Protein AF-A0A938EPE6-F1 (afdb_monomer_lite)

Structure (mmCIF, N/CA/C/O backbone):
data_AF-A0A938EPE6-F1
#
_entry.id   AF-A0A938EPE6-F1
#
loop_
_atom_site.group_PDB
_atom_site.id
_atom_site.type_symbol
_atom_site.label_atom_id
_atom_site.label_alt_id
_atom_site.label_comp_id
_atom_site.label_asym_id
_atom_site.label_entity_id
_atom_site.label_seq_id
_atom_site.pdbx_PDB_ins_code
_atom_site.Cartn_x
_atom_site.Cartn_y
_atom_site.Cartn_z
_atom_site.occupancy
_atom_site.B_iso_or_equiv
_atom_site.auth_seq_id
_atom_site.auth_comp_id
_atom_site.auth_asym_id
_atom_site.auth_atom_id
_atom_site.pdbx_PDB_model_num
ATOM 1 N N . MET A 1 1 ? -35.572 0.328 -29.259 1.00 46.75 1 MET A N 1
ATOM 2 C CA . MET A 1 1 ? -35.198 -0.939 -28.600 1.00 46.75 1 MET A CA 1
ATOM 3 C C . MET A 1 1 ? -33.693 -0.909 -28.392 1.00 46.75 1 MET A C 1
ATOM 5 O O . MET A 1 1 ? -32.983 -0.901 -29.385 1.00 46.75 1 MET A O 1
ATOM 9 N N . SER A 1 2 ? -33.223 -0.756 -27.150 1.00 54.56 2 SER A N 1
ATOM 10 C CA . SER A 1 2 ? -31.786 -0.747 -26.832 1.00 54.56 2 SER A CA 1
ATOM 11 C C . SER A 1 2 ? -31.334 -2.191 -26.647 1.00 54.56 2 SER A C 1
ATOM 13 O O . SER A 1 2 ? -31.893 -2.891 -25.804 1.00 54.56 2 SER A O 1
ATOM 15 N N . THR A 1 3 ? -30.396 -2.665 -27.459 1.00 63.31 3 THR A N 1
ATOM 16 C CA . THR A 1 3 ? -29.786 -3.984 -27.263 1.00 63.31 3 THR A CA 1
ATOM 17 C C . THR A 1 3 ? -28.907 -3.926 -26.013 1.00 63.31 3 THR A C 1
ATOM 19 O O . THR A 1 3 ? -28.060 -3.031 -25.937 1.00 63.31 3 THR A O 1
ATOM 22 N N . PRO A 1 4 ? -29.104 -4.813 -25.020 1.00 65.69 4 PRO A N 1
ATOM 23 C CA . PRO A 1 4 ? -28.239 -4.844 -23.850 1.00 65.69 4 PRO A CA 1
ATOM 24 C C . PRO A 1 4 ? -26.811 -5.139 -24.310 1.00 65.69 4 PRO A C 1
ATOM 26 O O . PRO A 1 4 ? -26.599 -6.015 -25.147 1.00 65.69 4 PRO A O 1
ATOM 29 N N . LEU A 1 5 ? -25.870 -4.334 -23.816 1.00 65.56 5 LEU A N 1
ATOM 30 C CA . LEU A 1 5 ? -24.447 -4.433 -24.115 1.00 65.56 5 LEU A CA 1
ATOM 31 C C . LEU A 1 5 ? -23.996 -5.877 -23.884 1.00 65.56 5 LEU A C 1
ATOM 33 O O . LEU A 1 5 ? -24.247 -6.433 -22.813 1.00 65.56 5 LEU A O 1
ATOM 37 N N . ASP A 1 6 ? -23.399 -6.453 -24.924 1.00 64.06 6 ASP A N 1
ATOM 38 C CA . ASP A 1 6 ? -22.796 -7.779 -24.933 1.00 64.06 6 ASP A CA 1
ATOM 39 C C . ASP A 1 6 ? -22.029 -8.001 -23.623 1.00 64.06 6 ASP A C 1
ATOM 41 O O . ASP A 1 6 ? -21.257 -7.140 -23.185 1.00 64.06 6 ASP A O 1
ATOM 45 N N . SER A 1 7 ? -22.336 -9.110 -22.949 1.00 63.41 7 SER A N 1
ATOM 46 C CA . SER A 1 7 ? -21.639 -9.580 -21.747 1.00 63.41 7 SER A CA 1
ATOM 47 C C . SER A 1 7 ? -20.135 -9.361 -21.904 1.00 63.41 7 SER A C 1
ATOM 49 O O . SER A 1 7 ? -19.637 -9.633 -22.995 1.00 63.41 7 SER A O 1
ATOM 51 N N . PRO A 1 8 ? -19.405 -8.884 -20.872 1.00 63.50 8 PRO A N 1
ATOM 52 C CA . PRO A 1 8 ? -17.982 -8.606 -21.019 1.00 63.50 8 PRO A CA 1
ATOM 53 C C . PRO A 1 8 ? -17.314 -9.861 -21.571 1.00 63.50 8 PRO A C 1
ATOM 55 O O . PRO A 1 8 ? -17.321 -10.895 -20.900 1.00 63.50 8 PRO A O 1
ATOM 58 N N . SER A 1 9 ? -16.823 -9.783 -22.813 1.00 63.22 9 SER A N 1
ATOM 59 C CA . SER A 1 9 ? -16.088 -10.877 -23.432 1.00 63.22 9 SER A CA 1
ATOM 60 C C . SER A 1 9 ? -14.942 -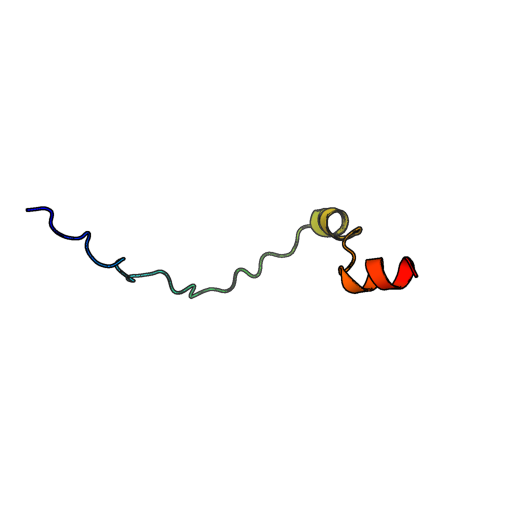11.211 -22.488 1.00 63.22 9 SER A C 1
ATOM 62 O O . SER A 1 9 ? -14.009 -10.429 -22.303 1.00 63.22 9 SER A O 1
ATOM 64 N N . LEU A 1 10 ? -15.055 -12.362 -21.827 1.00 61.72 10 LEU A N 1
ATOM 65 C CA . LEU A 1 10 ? -14.027 -12.912 -20.956 1.00 61.72 10 LEU A CA 1
ATOM 66 C C . LEU A 1 10 ? -12.945 -13.596 -21.810 1.00 61.7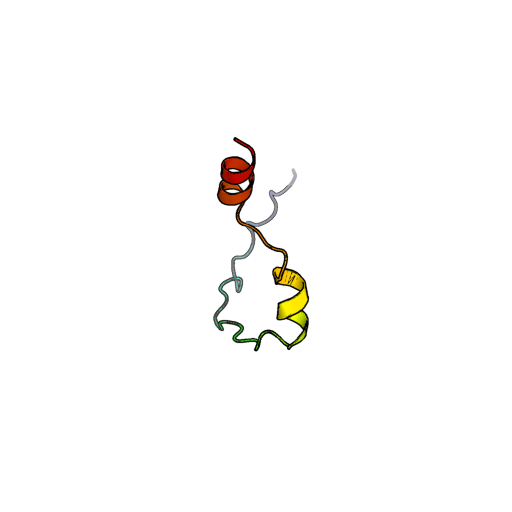2 10 LEU A C 1
ATOM 68 O O . LEU A 1 10 ? -12.376 -14.611 -21.421 1.00 61.72 10 LEU A O 1
ATOM 72 N N . GLU A 1 11 ? -12.672 -13.074 -23.004 1.00 65.31 11 GLU A N 1
ATOM 73 C CA . GLU A 1 11 ? -11.538 -13.485 -23.815 1.00 65.31 11 GLU A CA 1
ATOM 74 C C . GLU A 1 11 ? -10.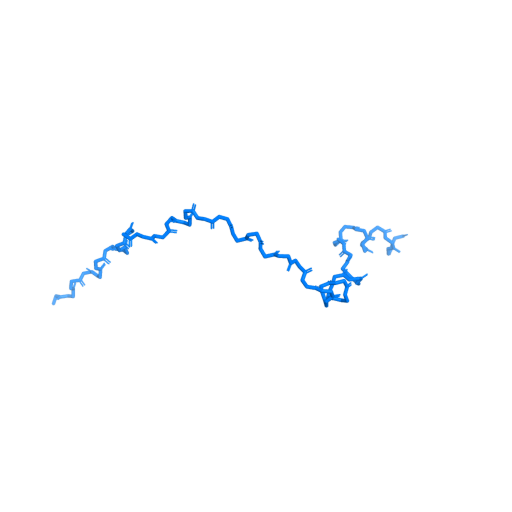310 -12.706 -23.339 1.00 65.31 11 GLU A C 1
ATOM 76 O O . GLU A 1 11 ? -10.001 -11.617 -23.816 1.00 65.31 11 GLU A O 1
ATOM 81 N N . GLY A 1 12 ? -9.611 -13.269 -22.350 1.00 65.81 12 GLY A N 1
ATOM 82 C CA . GLY A 1 12 ? -8.225 -12.887 -22.057 1.00 65.81 12 GLY A CA 1
ATOM 83 C C . GLY A 1 12 ? -7.955 -12.166 -20.737 1.00 65.81 12 GLY A C 1
ATOM 84 O O . GLY A 1 12 ? -6.905 -11.546 -20.609 1.00 65.81 12 GLY A O 1
ATOM 85 N N . THR A 1 13 ? -8.835 -12.241 -19.735 1.00 65.12 13 THR A N 1
ATOM 86 C CA . THR A 1 13 ? -8.562 -11.604 -18.426 1.00 65.12 13 THR A CA 1
ATOM 87 C C . THR A 1 13 ? -7.842 -12.511 -17.425 1.00 65.12 13 THR A C 1
ATOM 89 O O . THR A 1 13 ? -7.512 -12.070 -16.323 1.00 65.12 13 THR A O 1
ATOM 92 N N . THR A 1 14 ? -7.572 -13.773 -17.775 1.00 74.19 14 THR A N 1
ATOM 93 C CA . THR A 1 14 ? -6.802 -14.673 -16.911 1.00 74.19 14 THR A CA 1
ATOM 94 C C . THR A 1 14 ? -5.323 -14.323 -17.006 1.00 74.19 14 THR A C 1
ATOM 96 O O . THR A 1 14 ? -4.687 -14.556 -18.030 1.00 74.19 14 THR A O 1
ATOM 99 N N . LEU A 1 15 ? -4.776 -13.758 -15.930 1.00 73.88 15 LEU A N 1
ATOM 100 C CA . LEU A 1 15 ? -3.347 -13.502 -15.798 1.00 73.88 15 LEU A CA 1
ATOM 101 C C . LEU A 1 15 ? -2.594 -14.843 -15.826 1.00 73.88 15 LEU A C 1
ATOM 103 O O . LEU A 1 15 ? -2.660 -15.612 -14.871 1.00 73.88 15 LEU A O 1
ATOM 107 N N . THR A 1 16 ? -1.921 -15.143 -16.937 1.00 80.12 16 THR A N 1
ATOM 108 C CA . THR A 1 16 ? -1.179 -16.401 -17.135 1.00 80.12 16 THR A CA 1
ATOM 109 C C . THR A 1 16 ? 0.218 -16.374 -16.526 1.00 80.12 16 THR A C 1
ATOM 111 O O . THR A 1 16 ? 0.806 -17.427 -16.302 1.00 80.12 16 THR A O 1
ATOM 114 N N . GLU A 1 17 ? 0.752 -15.181 -16.268 1.00 77.44 17 GLU A N 1
ATOM 115 C CA . GLU A 1 17 ? 2.111 -14.978 -15.776 1.00 77.44 17 GLU A CA 1
ATOM 116 C C . GLU A 1 17 ? 2.084 -14.138 -14.497 1.00 77.44 17 GLU A C 1
ATOM 118 O O . GLU A 1 17 ? 1.599 -13.004 -14.481 1.00 77.44 17 GLU A O 1
ATOM 123 N N . GLU A 1 18 ? 2.616 -14.693 -13.410 1.00 75.19 18 GLU A N 1
ATOM 124 C CA . GLU A 1 18 ? 2.843 -13.948 -12.177 1.00 75.19 18 GLU A CA 1
ATOM 125 C C . GLU A 1 18 ? 3.949 -12.911 -12.420 1.00 75.19 18 GLU A C 1
ATOM 127 O O . GLU A 1 18 ? 5.070 -13.247 -12.810 1.00 75.19 18 GLU A O 1
ATOM 132 N N . ARG A 1 19 ? 3.649 -11.625 -12.203 1.00 71.94 19 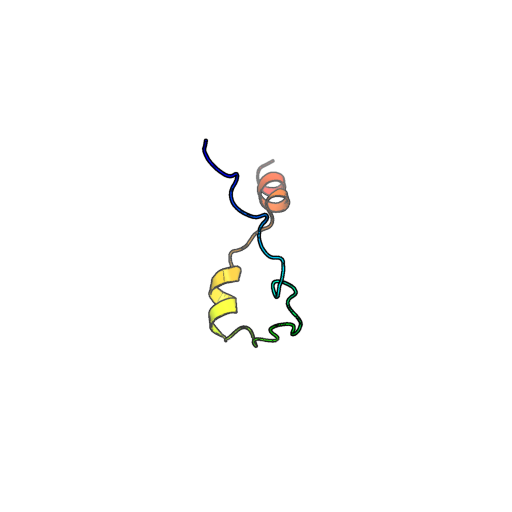ARG A N 1
ATOM 133 C CA . ARG A 1 19 ? 4.662 -10.568 -12.283 1.00 71.94 19 ARG A CA 1
ATOM 134 C C . ARG A 1 19 ? 5.590 -10.670 -11.072 1.00 71.94 19 ARG A C 1
ATOM 136 O O . ARG A 1 19 ? 5.378 -10.005 -10.066 1.00 71.94 19 ARG A O 1
ATOM 143 N N . LEU A 1 20 ? 6.668 -11.433 -11.226 1.00 71.06 20 LEU A N 1
ATOM 144 C CA . LEU A 1 20 ? 7.810 -11.485 -10.308 1.00 71.06 20 LEU A CA 1
ATOM 145 C C . LEU A 1 20 ? 8.703 -10.243 -10.479 1.00 71.06 20 LEU A C 1
AT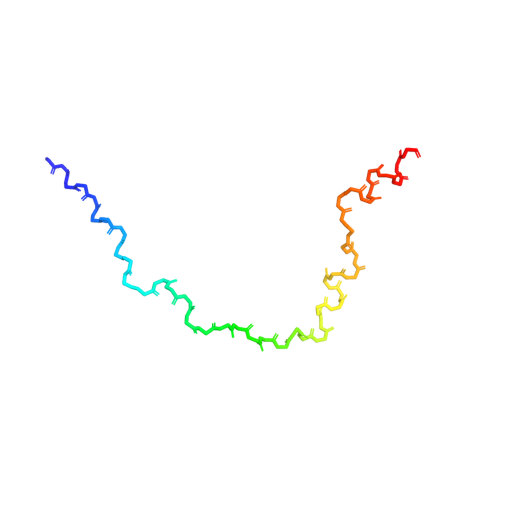OM 147 O O . LEU A 1 20 ? 9.897 -10.348 -10.757 1.00 71.06 20 LEU A O 1
ATOM 151 N N . ALA A 1 21 ? 8.124 -9.041 -10.411 1.00 70.25 21 ALA A N 1
ATOM 152 C CA . ALA A 1 21 ? 8.943 -7.838 -10.357 1.00 70.25 21 ALA A CA 1
ATOM 153 C C . ALA A 1 21 ? 9.723 -7.865 -9.036 1.00 70.25 21 ALA A C 1
ATOM 155 O O . ALA A 1 21 ? 9.116 -7.964 -7.972 1.00 70.25 21 ALA A O 1
ATOM 156 N N . SER A 1 22 ? 11.055 -7.782 -9.106 1.00 67.81 22 SER A N 1
ATOM 157 C CA . SER A 1 22 ? 11.853 -7.452 -7.927 1.00 67.81 22 SER A CA 1
ATOM 158 C C . SER A 1 22 ? 11.340 -6.111 -7.425 1.00 67.81 22 SER A C 1
ATOM 160 O O . SER A 1 22 ? 11.345 -5.142 -8.187 1.00 67.81 22 SER A O 1
ATOM 162 N N . THR A 1 23 ? 10.834 -6.066 -6.196 1.00 66.06 23 THR A N 1
ATOM 163 C CA . THR A 1 23 ? 10.540 -4.809 -5.510 1.00 66.06 23 THR A CA 1
ATOM 164 C C . THR A 1 23 ? 11.843 -4.019 -5.494 1.00 66.06 23 THR A C 1
ATOM 166 O O . THR A 1 23 ? 12.800 -4.428 -4.840 1.00 66.06 23 THR A O 1
ATOM 169 N N . ASP A 1 24 ? 11.920 -2.991 -6.338 1.00 62.41 24 ASP A N 1
ATOM 170 C CA . ASP A 1 24 ? 13.086 -2.120 -6.463 1.00 62.41 24 ASP A CA 1
ATOM 171 C C . ASP A 1 24 ? 13.382 -1.474 -5.102 1.00 62.41 24 ASP A C 1
ATOM 173 O O . ASP A 1 24 ? 12.471 -1.328 -4.282 1.00 62.41 24 ASP A O 1
ATOM 177 N N . ASP A 1 25 ? 14.630 -1.078 -4.853 1.00 61.69 25 ASP A N 1
ATOM 178 C CA . ASP A 1 25 ? 15.133 -0.628 -3.542 1.00 61.69 25 ASP A CA 1
ATOM 179 C C . ASP A 1 25 ? 14.310 0.522 -2.912 1.00 61.69 25 ASP A C 1
ATOM 181 O O . ASP A 1 25 ? 14.380 0.752 -1.703 1.00 61.69 25 ASP A O 1
ATOM 185 N N . GLY A 1 26 ? 13.471 1.204 -3.701 1.00 59.94 26 GLY A N 1
ATOM 186 C CA . GLY A 1 26 ? 12.510 2.216 -3.254 1.00 59.94 26 GLY A CA 1
ATOM 187 C C . GLY A 1 26 ? 11.242 1.689 -2.562 1.00 59.94 26 GLY A C 1
ATOM 188 O O . GLY A 1 26 ? 10.519 2.479 -1.957 1.00 59.94 26 GLY A O 1
ATOM 189 N N . ASP A 1 27 ? 10.945 0.386 -2.592 1.00 59.12 27 ASP A N 1
ATOM 190 C CA . ASP A 1 27 ? 9.785 -0.179 -1.881 1.00 59.12 27 ASP A CA 1
ATOM 191 C C . ASP A 1 27 ? 9.992 -0.266 -0.368 1.00 59.12 27 ASP A C 1
ATOM 193 O O . ASP A 1 27 ? 9.026 -0.223 0.402 1.00 59.12 27 ASP A O 1
ATOM 197 N N . HIS A 1 28 ? 11.252 -0.310 0.069 1.00 65.38 28 HIS A N 1
ATOM 198 C CA . HIS A 1 28 ? 11.591 -0.273 1.485 1.00 65.38 28 HIS A CA 1
ATOM 199 C C . HIS A 1 28 ? 11.106 1.024 2.140 1.00 65.38 28 HIS A C 1
ATOM 201 O O . HIS A 1 28 ? 10.617 0.980 3.262 1.00 65.38 28 HIS A O 1
ATOM 207 N N . GLU A 1 29 ? 11.134 2.155 1.431 1.00 64.19 29 GLU A N 1
ATOM 208 C CA . GLU A 1 29 ? 10.644 3.440 1.945 1.00 64.19 29 GLU A CA 1
ATOM 209 C C . GLU A 1 29 ? 9.113 3.558 1.883 1.00 64.19 29 GLU A C 1
ATOM 211 O O . GLU A 1 29 ? 8.501 4.135 2.784 1.00 64.19 29 GLU A O 1
ATOM 216 N N . ARG A 1 30 ? 8.465 2.973 0.861 1.00 69.50 30 ARG A N 1
ATOM 217 C CA . ARG A 1 30 ? 6.998 3.041 0.698 1.00 69.50 30 ARG A CA 1
ATOM 218 C C . ARG A 1 30 ? 6.244 2.294 1.794 1.00 69.50 30 ARG A C 1
ATOM 220 O O . ARG A 1 30 ? 5.172 2.737 2.206 1.00 69.50 30 ARG A O 1
ATOM 227 N N . PHE A 1 31 ? 6.801 1.183 2.275 1.00 66.75 31 PHE A N 1
ATOM 228 C CA . PHE A 1 31 ? 6.176 0.346 3.302 1.00 66.75 31 PHE A CA 1
ATOM 229 C C . PHE A 1 31 ? 6.880 0.388 4.666 1.00 66.75 31 PHE A C 1
ATOM 231 O O . PHE A 1 31 ? 6.361 -0.204 5.609 1.00 66.75 31 PHE A O 1
ATOM 238 N N . ALA A 1 32 ? 7.990 1.123 4.829 1.00 72.31 32 ALA A N 1
ATOM 239 C CA . ALA A 1 32 ? 8.688 1.266 6.119 1.00 72.31 32 ALA A CA 1
ATOM 240 C C . ALA A 1 32 ? 7.779 1.749 7.259 1.00 72.31 32 ALA A C 1
ATOM 242 O O . ALA A 1 32 ? 7.987 1.405 8.422 1.00 72.31 32 ALA A O 1
ATOM 243 N N . HIS A 1 33 ? 6.768 2.551 6.928 1.00 79.88 33 HIS A N 1
ATOM 244 C CA . HIS A 1 33 ? 5.832 3.127 7.892 1.00 79.88 33 HIS A CA 1
ATOM 245 C C . HIS A 1 33 ? 4.448 2.469 7.856 1.00 79.88 33 HIS A C 1
ATOM 247 O O . HIS A 1 33 ? 3.512 2.966 8.484 1.00 79.88 33 HIS A O 1
ATOM 253 N N . TYR A 1 34 ? 4.293 1.357 7.131 1.00 82.94 34 TYR A N 1
ATOM 254 C CA . TYR A 1 34 ? 3.042 0.614 7.138 1.00 82.94 34 TYR A CA 1
ATOM 255 C C . TYR A 1 34 ? 2.881 -0.125 8.466 1.00 82.94 34 TYR A C 1
ATOM 257 O O . TYR A 1 34 ? 3.702 -0.958 8.851 1.00 82.94 34 TYR A O 1
ATOM 265 N N . VAL A 1 35 ? 1.773 0.145 9.149 1.00 83.00 35 VAL A N 1
ATOM 266 C CA . VAL A 1 35 ? 1.374 -0.574 10.356 1.00 83.00 35 VAL A CA 1
ATOM 267 C C . VAL A 1 35 ? -0.026 -1.129 10.137 1.00 83.00 35 VAL A C 1
ATOM 269 O O . VAL A 1 35 ? 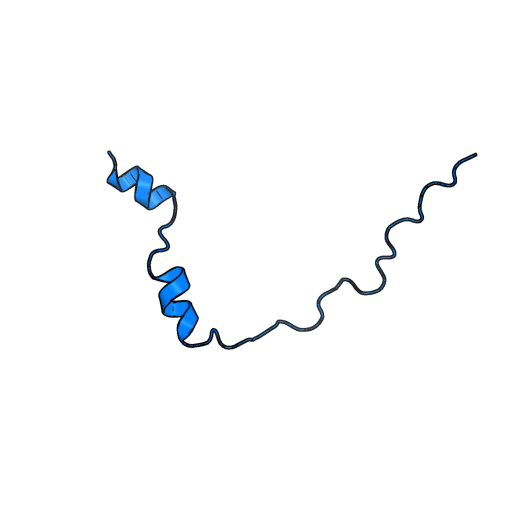-0.933 -0.415 9.709 1.00 83.00 35 VAL A O 1
ATOM 272 N N . GLN A 1 36 ? -0.208 -2.417 10.431 1.00 88.75 36 GLN A N 1
ATOM 273 C CA . GLN A 1 36 ? -1.520 -3.055 10.374 1.00 88.75 36 GLN A CA 1
ATOM 274 C C . GLN A 1 36 ? -2.482 -2.353 11.340 1.00 88.75 36 GLN A C 1
ATOM 276 O O . GLN A 1 36 ? -2.132 -2.115 12.496 1.00 88.75 36 GLN A O 1
ATOM 281 N N . LYS A 1 37 ? -3.703 -2.061 10.873 1.00 88.56 37 LYS A N 1
ATOM 282 C CA . LYS A 1 37 ? -4.723 -1.300 11.616 1.00 88.56 37 LYS A CA 1
ATOM 283 C C . LYS A 1 37 ? -4.894 -1.773 13.062 1.00 88.56 37 LYS A C 1
ATOM 285 O O . LYS A 1 37 ? -4.942 -0.946 13.966 1.00 88.56 37 LYS A O 1
ATOM 290 N N . ASP A 1 38 ? -4.952 -3.082 13.277 1.00 91.44 38 ASP A N 1
ATOM 291 C CA . ASP A 1 38 ? -5.207 -3.657 14.602 1.00 91.44 38 ASP A CA 1
ATOM 292 C C . ASP A 1 38 ? -4.107 -3.289 15.611 1.00 91.44 38 ASP A C 1
ATOM 294 O O . ASP A 1 38 ? -4.408 -2.946 16.751 1.00 91.44 38 ASP A O 1
ATOM 298 N N . LYS A 1 39 ? -2.845 -3.223 15.161 1.00 87.62 39 LYS A N 1
ATOM 299 C CA . LYS A 1 39 ? -1.696 -2.835 15.996 1.00 87.62 39 LYS A CA 1
ATOM 300 C C . LYS A 1 39 ? -1.733 -1.361 16.412 1.00 87.62 39 LYS A C 1
ATOM 302 O O . LYS A 1 39 ? -1.216 -1.000 17.467 1.00 87.62 39 LYS A O 1
ATOM 307 N N . ILE A 1 40 ? -2.338 -0.501 15.592 1.00 85.75 40 ILE A N 1
ATOM 308 C CA . ILE A 1 40 ? -2.513 0.926 15.903 1.00 85.75 40 ILE A CA 1
ATOM 309 C C . ILE A 1 40 ? -3.549 1.092 17.016 1.00 85.75 40 ILE A C 1
ATOM 311 O O . ILE A 1 40 ? -3.337 1.861 17.947 1.00 85.75 40 ILE A O 1
ATOM 315 N N . VAL A 1 41 ? -4.660 0.360 16.918 1.00 90.75 41 VAL A N 1
ATOM 316 C CA . VAL A 1 41 ? -5.754 0.409 17.898 1.00 90.75 41 VAL A CA 1
ATOM 317 C C . VAL A 1 41 ? -5.306 -0.154 19.246 1.00 90.75 41 VAL A C 1
ATOM 319 O O . VAL A 1 41 ? -5.594 0.448 20.273 1.00 90.75 41 VAL A O 1
ATOM 322 N N . GLU A 1 42 ? -4.558 -1.260 19.241 1.00 88.50 42 GLU A N 1
ATOM 323 C CA . GLU A 1 42 ? -3.981 -1.861 20.452 1.00 88.50 42 GLU A CA 1
ATOM 324 C C . GLU A 1 42 ? -3.029 -0.906 21.183 1.00 88.50 42 GLU A C 1
ATOM 326 O O . GLU A 1 42 ? -3.038 -0.841 22.406 1.00 88.50 42 GLU A O 1
ATOM 331 N N . SER A 1 43 ? -2.255 -0.112 20.441 1.00 74.69 43 SER A N 1
ATOM 332 C CA . SER A 1 43 ? -1.321 0.861 21.024 1.00 74.69 43 SER A CA 1
ATOM 333 C C . SER A 1 43 ? -2.006 2.111 21.598 1.00 74.69 43 SER A C 1
ATOM 335 O O . SER A 1 43 ? -1.340 2.934 22.223 1.00 74.69 43 SER A O 1
ATOM 337 N N . ALA A 1 44 ? -3.304 2.301 21.344 1.00 81.12 44 ALA A N 1
ATOM 338 C CA . ALA A 1 44 ? -4.067 3.486 21.736 1.00 81.12 44 ALA A CA 1
ATOM 339 C C . ALA A 1 44 ? -4.958 3.269 22.978 1.00 81.12 44 ALA A C 1
ATOM 341 O O . ALA A 1 44 ? -5.759 4.151 23.299 1.00 81.12 44 ALA A O 1
ATOM 342 N N . VAL A 1 45 ? -4.844 2.110 23.640 1.00 70.62 45 VAL A N 1
ATOM 343 C CA . VAL A 1 45 ? -5.650 1.682 24.798 1.00 70.62 45 VAL A CA 1
ATOM 344 C C . VAL A 1 45 ? -4.825 1.607 26.077 1.00 70.62 45 VAL A C 1
ATOM 346 O O . VAL A 1 45 ? -3.641 1.215 26.004 1.00 70.62 45 VAL A O 1
#

Radius of gyration: 21.47 Å; chains: 1; bounding box: 50×20×53 Å

pLDDT: mean 71.35, std 10.33, range [46.75, 91.44]

Foldseek 3Di:
DDDPPPDPPPPPPDDPDDPPPDPPPCVCVVCVPDDDPVVVVVVVD

Sequence (45 aa):
MSTPLDSPSLEGTTLTEERLASTDDGDHERFAHYVQKDKIVESAV

Secondary structure (DSSP, 8-state):
-PPPP-----SS-S--S-------TTHHHHHTT---HHHHHHTT-